Protein AF-C8P9G1-F1 (afdb_monomer_lite)

Sequence (98 aa):
MDRLQEGVIYYRRWTKFEKVFSVVGVLLLFTGIGIVSDAILLAMYLYCMDKVDVSPVGEPEKRLLIKKHEWDHYRHVNGIGYWHQHQPRRIKAMVSHQ

Foldseek 3Di:
DDADDPPWQKAFADDPVNVVLVVVLVVLVVPPVRPVVNVVSVVVVVVPQQWTWMDTQPGNVDTDIGGPVSVVVVCVVQVNDPVRRHPSVVSCVSNVVD

Organism: NCBI:txid525309

Radius of gyration: 15.34 Å; chains: 1; bounding box: 34×24×42 Å

Structure (mmCIF, N/CA/C/O backbone):
data_AF-C8P9G1-F1
#
_entry.id   AF-C8P9G1-F1
#
loop_
_atom_site.group_PDB
_atom_site.id
_atom_site.type_symbol
_atom_site.label_atom_id
_atom_site.label_alt_id
_atom_site.label_comp_id
_atom_site.label_asym_id
_atom_site.label_entity_id
_atom_site.label_seq_id
_atom_site.pdbx_PDB_ins_code
_atom_site.Cartn_x
_atom_site.Cartn_y
_atom_site.Cartn_z
_atom_site.occupancy
_atom_site.B_iso_or_equiv
_atom_site.auth_seq_id
_atom_site.auth_comp_id
_atom_site.auth_asym_id
_atom_site.auth_atom_id
_atom_site.pdbx_PDB_model_num
ATOM 1 N N . MET A 1 1 ? 6.363 -7.341 16.046 1.00 46.31 1 MET A N 1
ATOM 2 C CA . MET A 1 1 ? 5.619 -7.539 14.785 1.00 46.31 1 MET A CA 1
ATOM 3 C C . MET A 1 1 ? 4.196 -7.154 15.087 1.00 46.31 1 MET A C 1
ATOM 5 O O . MET A 1 1 ? 3.553 -7.861 15.853 1.00 46.31 1 MET A O 1
ATOM 9 N N . ASP A 1 2 ? 3.773 -5.995 14.599 1.00 54.62 2 ASP A N 1
ATOM 10 C CA . ASP A 1 2 ? 2.437 -5.481 14.876 1.00 54.62 2 ASP A CA 1
ATOM 11 C C . ASP A 1 2 ? 1.420 -6.289 14.071 1.00 54.62 2 ASP A C 1
ATOM 13 O O . ASP A 1 2 ? 1.481 -6.318 12.844 1.00 54.62 2 ASP A O 1
ATOM 17 N N . ARG A 1 3 ? 0.527 -6.998 14.763 1.00 64.00 3 ARG A N 1
ATOM 18 C CA . ARG A 1 3 ? -0.585 -7.720 14.138 1.00 64.00 3 ARG A CA 1
ATOM 19 C C . ARG A 1 3 ? -1.781 -6.782 14.020 1.00 64.00 3 ARG A C 1
ATOM 21 O O . ARG A 1 3 ? -2.019 -5.964 14.908 1.00 64.00 3 ARG A O 1
ATOM 28 N N . LEU A 1 4 ? -2.530 -6.915 12.929 1.00 74.19 4 LEU A N 1
ATOM 29 C CA . LEU A 1 4 ? -3.817 -6.239 12.761 1.00 74.19 4 LEU A CA 1
ATOM 30 C C . LEU A 1 4 ? -4.756 -6.705 13.883 1.00 74.19 4 LEU A C 1
ATOM 32 O O . LEU A 1 4 ? -4.905 -7.908 14.093 1.00 74.19 4 LEU A O 1
ATOM 36 N N . GLN A 1 5 ? -5.341 -5.767 14.629 1.00 74.12 5 GLN A N 1
ATOM 37 C CA . GLN A 1 5 ? -6.299 -6.098 15.682 1.00 74.12 5 GLN A CA 1
ATOM 38 C C . GLN A 1 5 ? -7.658 -6.439 15.068 1.00 74.12 5 GLN A C 1
ATOM 40 O O . GLN A 1 5 ? -8.135 -5.747 14.166 1.00 74.12 5 GLN A O 1
ATOM 45 N N . GLU A 1 6 ? -8.289 -7.493 15.580 1.00 68.88 6 GLU A N 1
ATOM 46 C CA . GLU A 1 6 ? -9.656 -7.858 15.208 1.00 68.88 6 GLU A CA 1
ATOM 47 C C . GLU A 1 6 ? -10.638 -6.742 15.604 1.00 68.88 6 GLU A C 1
ATOM 49 O O . GLU A 1 6 ? -10.506 -6.122 16.660 1.00 68.88 6 GLU A O 1
ATOM 54 N N . GLY A 1 7 ? -11.605 -6.447 14.731 1.00 71.69 7 GLY A N 1
ATOM 55 C CA . GLY A 1 7 ? -12.602 -5.385 14.935 1.00 71.69 7 GLY A CA 1
ATOM 56 C C . GLY A 1 7 ? -12.155 -3.970 14.542 1.00 71.69 7 GLY A C 1
ATOM 57 O O . GLY A 1 7 ? -12.971 -3.048 14.575 1.00 71.69 7 GLY A O 1
ATOM 58 N N . VAL A 1 8 ? -10.899 -3.775 14.122 1.00 79.69 8 VAL A N 1
ATOM 59 C CA . VAL A 1 8 ? -10.394 -2.480 13.639 1.00 79.69 8 VAL A CA 1
ATOM 60 C C . VAL A 1 8 ? -10.261 -2.499 12.117 1.00 79.69 8 VAL A C 1
ATOM 62 O O . VAL A 1 8 ? -9.634 -3.381 11.537 1.00 79.69 8 VAL A O 1
ATOM 65 N N . ILE A 1 9 ? -10.833 -1.494 11.451 1.00 82.00 9 ILE A N 1
ATOM 66 C CA . ILE A 1 9 ? -10.743 -1.348 9.994 1.00 82.00 9 ILE A CA 1
ATOM 67 C C . ILE A 1 9 ? -9.462 -0.590 9.652 1.00 82.00 9 ILE A C 1
ATOM 69 O O . ILE A 1 9 ? -9.278 0.544 10.094 1.00 82.00 9 ILE A O 1
ATOM 73 N N . TYR A 1 10 ? -8.604 -1.170 8.817 1.00 84.50 10 TYR A N 1
ATOM 74 C CA . TYR A 1 10 ? -7.348 -0.553 8.384 1.00 84.50 10 TYR A CA 1
ATOM 75 C C . TYR A 1 10 ? -7.378 -0.128 6.912 1.00 84.50 10 TYR A C 1
ATOM 77 O O . TYR A 1 10 ? -8.039 -0.748 6.080 1.00 84.50 10 TYR A O 1
ATOM 85 N N . TYR A 1 11 ? -6.622 0.919 6.579 1.00 84.88 11 TYR A N 1
ATOM 86 C CA . TYR A 1 11 ? -6.353 1.345 5.205 1.00 84.88 11 TYR A CA 1
ATOM 87 C C . TYR A 1 11 ? -4.849 1.464 4.958 1.00 84.88 11 TYR A C 1
ATOM 89 O O . TYR A 1 11 ? -4.079 1.797 5.861 1.00 84.88 11 TYR A O 1
ATOM 97 N N . ARG A 1 12 ? -4.426 1.228 3.716 1.00 83.38 12 ARG A N 1
ATOM 98 C CA . ARG A 1 12 ? -3.033 1.380 3.299 1.00 83.38 12 ARG A CA 1
ATOM 99 C C . ARG A 1 12 ? -2.731 2.837 3.009 1.00 83.38 12 ARG A C 1
ATOM 101 O O . ARG A 1 12 ? -3.445 3.510 2.263 1.00 83.38 12 ARG A O 1
ATOM 108 N N . ARG A 1 13 ? -1.623 3.333 3.539 1.00 81.69 13 ARG A N 1
ATOM 109 C CA . ARG A 1 13 ? -1.143 4.673 3.219 1.00 81.69 13 ARG A CA 1
ATOM 110 C C . ARG A 1 13 ? -0.266 4.666 1.983 1.00 81.69 13 ARG A C 1
ATOM 112 O O . ARG A 1 13 ? 0.464 3.720 1.723 1.00 81.69 13 ARG A O 1
ATOM 119 N N . TRP A 1 14 ? -0.339 5.769 1.247 1.00 74.38 14 TRP A N 1
ATOM 120 C CA . TRP A 1 14 ? 0.666 6.094 0.247 1.00 74.38 14 TRP A CA 1
ATOM 121 C C . TRP A 1 14 ? 1.971 6.417 0.960 1.00 74.38 14 TRP A C 1
ATOM 123 O O . TRP A 1 14 ? 2.042 7.399 1.709 1.00 74.38 14 TRP A O 1
ATOM 133 N N . THR A 1 15 ? 3.000 5.619 0.711 1.00 75.19 15 THR A N 1
ATOM 134 C CA . THR A 1 15 ? 4.351 5.967 1.146 1.00 75.19 15 THR A CA 1
ATOM 135 C C . THR A 1 15 ? 4.835 7.198 0.374 1.00 75.19 15 THR A C 1
ATOM 137 O O . THR A 1 15 ? 4.419 7.462 -0.759 1.00 75.19 15 THR A O 1
ATOM 140 N N . LYS A 1 16 ? 5.722 8.001 0.980 1.00 72.75 16 LYS A N 1
ATOM 141 C CA . LYS A 1 16 ? 6.354 9.127 0.263 1.00 72.75 16 LYS A CA 1
ATOM 142 C C . LYS A 1 16 ? 7.079 8.628 -0.992 1.00 72.75 16 LYS A C 1
ATOM 144 O O . LYS A 1 16 ? 7.034 9.296 -2.018 1.00 72.75 16 LYS A O 1
ATOM 149 N N . PHE A 1 17 ? 7.672 7.437 -0.901 1.00 70.88 17 PHE A N 1
ATOM 150 C CA . PHE A 1 17 ? 8.337 6.763 -2.006 1.00 70.88 17 PHE A CA 1
ATOM 151 C C . PHE A 1 17 ? 7.378 6.479 -3.166 1.00 70.88 17 PHE A C 1
ATOM 153 O O . PHE A 1 17 ? 7.669 6.882 -4.281 1.00 70.88 17 PHE A O 1
ATOM 160 N N . GLU A 1 18 ? 6.202 5.897 -2.910 1.00 71.62 18 GLU A N 1
ATOM 161 C CA . GLU A 1 18 ? 5.195 5.648 -3.955 1.00 71.62 18 GLU A CA 1
ATOM 162 C C . GLU A 1 18 ? 4.738 6.911 -4.680 1.00 71.62 18 GLU A C 1
ATOM 164 O O . GLU A 1 18 ? 4.523 6.885 -5.888 1.00 71.62 18 GLU A O 1
ATOM 169 N N . LYS A 1 19 ? 4.595 8.029 -3.959 1.00 76.94 19 LYS A N 1
ATOM 170 C CA . LYS A 1 19 ? 4.215 9.306 -4.577 1.00 76.94 19 LYS A CA 1
ATOM 171 C C . LYS A 1 19 ? 5.301 9.814 -5.517 1.00 76.94 19 LYS A C 1
ATOM 173 O O . LYS A 1 19 ? 4.996 10.206 -6.637 1.00 76.94 19 LYS A O 1
ATOM 178 N N . VAL A 1 20 ? 6.556 9.796 -5.064 1.00 77.12 20 VAL A N 1
ATOM 179 C CA . VAL A 1 20 ? 7.705 10.209 -5.883 1.00 77.12 20 VAL A CA 1
ATOM 180 C C . VAL A 1 20 ? 7.839 9.290 -7.089 1.00 77.12 20 VAL A C 1
ATOM 182 O O . VAL A 1 20 ? 7.940 9.765 -8.212 1.00 77.12 20 VAL A O 1
ATOM 185 N N . PHE A 1 21 ? 7.751 7.984 -6.862 1.00 77.38 21 PHE A N 1
ATOM 186 C CA . PHE A 1 21 ? 7.815 6.968 -7.897 1.00 77.38 21 PHE A CA 1
ATOM 187 C C . PHE A 1 21 ? 6.726 7.162 -8.963 1.00 77.38 21 PHE A C 1
ATOM 189 O O . PHE A 1 21 ? 7.030 7.164 -10.149 1.00 77.38 21 PHE A O 1
ATOM 196 N N . SER A 1 22 ? 5.479 7.423 -8.558 1.00 76.81 22 SER A N 1
ATOM 197 C CA . SER A 1 22 ? 4.383 7.698 -9.493 1.00 76.81 22 SER A CA 1
ATOM 198 C C . SER A 1 22 ? 4.609 8.972 -10.312 1.00 76.81 22 SER A C 1
ATOM 200 O O . SER A 1 22 ? 4.293 8.983 -11.496 1.00 76.81 22 SER A O 1
ATOM 202 N N . VAL A 1 23 ? 5.146 10.039 -9.712 1.00 81.19 23 VAL A N 1
ATOM 203 C CA . VAL A 1 23 ? 5.446 11.290 -10.432 1.00 81.19 23 VAL A CA 1
ATOM 204 C C . VAL A 1 23 ? 6.586 11.083 -11.430 1.00 81.19 23 VAL A C 1
ATOM 206 O O . VAL A 1 23 ? 6.482 11.515 -12.574 1.00 81.19 23 VAL A O 1
ATOM 209 N N . VAL A 1 24 ? 7.652 10.393 -11.016 1.00 79.19 24 VAL A N 1
ATOM 210 C CA . VAL A 1 24 ? 8.804 10.084 -11.874 1.00 79.19 24 VAL A CA 1
ATOM 211 C C . VAL A 1 24 ? 8.394 9.180 -13.035 1.00 79.19 24 VAL A C 1
ATOM 213 O O . VAL A 1 24 ? 8.759 9.473 -14.169 1.00 79.19 24 VAL A O 1
ATOM 216 N N . GLY A 1 25 ? 7.594 8.141 -12.780 1.00 75.38 25 GLY A N 1
ATOM 217 C CA . GLY A 1 25 ? 7.076 7.259 -13.828 1.00 75.38 25 GLY A CA 1
ATOM 218 C C . GLY A 1 25 ? 6.236 8.012 -14.862 1.00 75.38 25 GLY A C 1
ATOM 219 O O . GLY A 1 25 ? 6.495 7.927 -16.060 1.00 75.38 25 GLY A O 1
ATOM 220 N N . VAL A 1 26 ? 5.313 8.875 -14.410 1.00 78.62 26 VAL A N 1
ATOM 221 C CA . VAL A 1 26 ? 4.511 9.724 -15.312 1.00 78.62 26 VAL A CA 1
ATOM 222 C C . VAL A 1 26 ? 5.391 10.645 -16.158 1.00 78.62 26 VAL A C 1
ATOM 224 O O . VAL A 1 26 ? 5.153 10.767 -17.355 1.00 78.62 26 VAL A O 1
ATOM 227 N N . LEU A 1 27 ? 6.417 11.273 -15.577 1.00 77.88 27 LEU A N 1
ATOM 228 C CA . LEU A 1 27 ? 7.341 12.134 -16.323 1.00 77.88 27 LEU A CA 1
ATOM 229 C C . LEU A 1 27 ? 8.159 11.349 -17.357 1.00 77.88 27 LEU A C 1
ATOM 231 O O . LEU A 1 27 ? 8.369 11.836 -18.468 1.00 77.88 27 LEU A O 1
ATOM 235 N N . LEU A 1 28 ? 8.589 10.132 -17.018 1.00 75.81 28 LEU A N 1
ATOM 236 C CA . LEU A 1 28 ? 9.342 9.271 -17.927 1.00 75.81 28 LEU A CA 1
ATOM 237 C C . LEU A 1 28 ? 8.497 8.805 -19.111 1.00 75.81 28 LEU A C 1
ATOM 239 O O . LEU A 1 28 ? 9.032 8.750 -20.214 1.00 75.81 28 LEU A O 1
ATOM 243 N N . LEU A 1 29 ? 7.195 8.558 -18.935 1.00 71.94 29 LEU A N 1
ATOM 244 C CA . LEU A 1 29 ? 6.293 8.184 -20.035 1.00 71.94 29 LEU A CA 1
ATOM 245 C C . LEU A 1 29 ? 6.253 9.220 -21.175 1.00 71.94 29 LEU A C 1
ATOM 247 O O . LEU A 1 29 ? 6.015 8.843 -22.320 1.00 71.94 29 LEU A O 1
ATOM 251 N N . PHE A 1 30 ? 6.527 10.500 -20.897 1.00 73.50 30 PHE A N 1
ATOM 252 C CA . PHE A 1 30 ? 6.601 11.553 -21.922 1.00 73.50 30 PHE A CA 1
ATOM 253 C C . PHE A 1 30 ? 7.948 11.616 -22.655 1.00 73.50 30 PHE A C 1
ATOM 255 O O . PHE A 1 30 ? 8.063 12.266 -23.693 1.00 73.50 30 PHE A O 1
ATOM 262 N N . THR A 1 31 ? 8.970 10.929 -22.150 1.00 69.75 31 THR A N 1
ATOM 263 C CA . THR A 1 31 ? 10.245 10.754 -22.848 1.00 69.75 31 THR A CA 1
ATOM 264 C C . THR A 1 31 ? 10.147 9.467 -23.667 1.00 69.75 31 THR A C 1
ATOM 266 O O . THR A 1 31 ? 9.810 8.428 -23.119 1.00 69.75 31 THR A O 1
ATOM 269 N N . GLY A 1 32 ? 10.394 9.484 -24.981 1.00 62.53 32 GLY A N 1
ATOM 270 C CA . GLY A 1 32 ? 10.104 8.356 -25.897 1.00 62.53 32 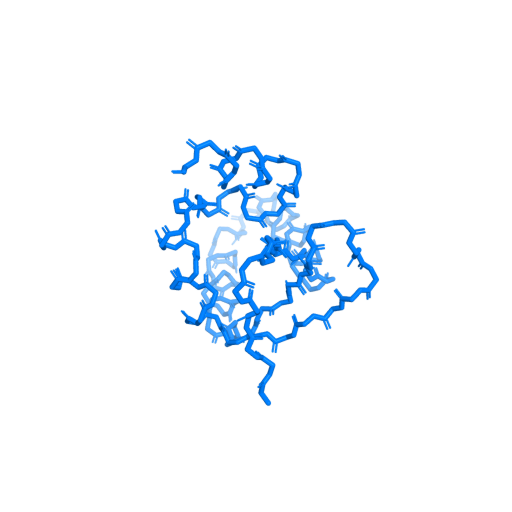GLY A CA 1
ATOM 271 C C . GLY A 1 32 ? 10.781 6.997 -25.606 1.00 62.53 32 GLY A C 1
ATOM 272 O O . GLY A 1 32 ? 10.574 6.048 -26.352 1.00 62.53 32 GLY A O 1
ATOM 273 N N . ILE A 1 33 ? 11.568 6.884 -24.531 1.00 65.69 33 ILE A N 1
ATOM 274 C CA . ILE A 1 33 ? 12.222 5.661 -24.023 1.00 65.69 33 ILE A CA 1
ATOM 275 C C . ILE A 1 33 ? 11.519 5.146 -22.735 1.00 65.69 33 ILE A C 1
ATOM 277 O O . ILE A 1 33 ? 11.834 4.082 -22.205 1.00 65.69 33 ILE A O 1
ATOM 281 N N . GLY A 1 34 ? 10.523 5.882 -22.234 1.00 63.81 34 GLY A N 1
ATOM 282 C CA . GLY A 1 34 ? 9.955 5.765 -20.892 1.00 63.81 34 GLY A CA 1
ATOM 283 C C . GLY A 1 34 ? 9.312 4.433 -20.540 1.00 63.81 34 GLY A C 1
ATOM 284 O O . GLY A 1 34 ? 9.401 4.020 -19.393 1.00 63.81 34 GLY A O 1
ATOM 285 N N . ILE A 1 35 ? 8.713 3.730 -21.503 1.00 68.62 35 ILE A N 1
ATOM 286 C CA . ILE A 1 35 ? 7.924 2.515 -21.230 1.00 68.62 35 ILE A CA 1
ATOM 287 C C . ILE A 1 35 ? 8.794 1.392 -20.639 1.00 68.62 35 ILE A C 1
ATOM 289 O O . ILE A 1 35 ? 8.383 0.725 -19.692 1.00 68.62 35 ILE A O 1
ATOM 293 N N . VAL A 1 36 ? 10.010 1.192 -21.162 1.00 71.31 36 VAL A N 1
ATOM 294 C CA . VAL A 1 36 ? 10.917 0.135 -20.674 1.00 71.31 36 VAL A CA 1
ATOM 295 C C . VAL A 1 36 ? 11.450 0.484 -19.283 1.00 71.31 36 VAL A C 1
ATOM 297 O O . VAL A 1 36 ? 11.476 -0.367 -18.395 1.00 71.31 36 VAL A O 1
ATOM 300 N N . SER A 1 37 ? 11.820 1.748 -19.072 1.00 71.00 37 SER A N 1
ATOM 301 C CA . SER A 1 37 ? 12.278 2.244 -17.772 1.00 71.00 37 SER A CA 1
ATOM 302 C C . SER A 1 37 ? 11.184 2.162 -16.707 1.00 71.00 37 SER A C 1
ATOM 304 O O . SER A 1 37 ? 11.466 1.760 -15.581 1.00 71.00 37 SER A O 1
ATOM 306 N N . ASP A 1 38 ? 9.938 2.478 -17.063 1.00 70.62 38 ASP A N 1
ATOM 307 C CA . ASP A 1 38 ? 8.787 2.414 -16.160 1.00 70.62 38 ASP A CA 1
ATOM 308 C C . ASP A 1 38 ? 8.462 0.965 -15.766 1.00 70.62 38 ASP A C 1
ATOM 310 O O . ASP A 1 38 ? 8.231 0.674 -14.593 1.00 70.62 38 ASP A O 1
ATOM 314 N N . ALA A 1 39 ? 8.570 0.016 -16.704 1.00 73.56 39 ALA A N 1
ATOM 315 C CA . ALA A 1 39 ? 8.410 -1.408 -16.414 1.00 73.56 39 ALA A CA 1
ATOM 316 C C . ALA A 1 39 ? 9.481 -1.942 -15.440 1.00 73.56 39 ALA A C 1
ATOM 318 O O . ALA A 1 39 ? 9.155 -2.685 -14.510 1.00 73.56 39 ALA A O 1
ATOM 319 N N . ILE A 1 40 ? 10.749 -1.544 -15.610 1.00 79.19 40 ILE A N 1
ATOM 320 C CA . ILE A 1 40 ? 11.851 -1.926 -14.706 1.00 79.19 40 ILE A CA 1
ATOM 321 C C . ILE A 1 40 ? 11.644 -1.315 -13.321 1.00 79.19 40 ILE A C 1
ATOM 323 O O . ILE A 1 40 ? 11.772 -2.002 -12.306 1.00 79.19 40 ILE A O 1
ATOM 327 N N . LEU A 1 41 ? 11.289 -0.032 -13.279 1.00 74.81 41 LEU A N 1
ATOM 328 C CA . LEU A 1 41 ? 10.952 0.671 -12.052 1.00 74.81 41 LEU A CA 1
ATOM 329 C C . LEU A 1 41 ? 9.810 -0.052 -11.325 1.00 74.81 41 LEU A C 1
ATOM 331 O O . LEU A 1 41 ? 9.908 -0.289 -10.120 1.00 74.81 41 LEU A O 1
ATOM 335 N N . LEU A 1 42 ? 8.747 -0.436 -12.040 1.00 77.19 42 LEU A N 1
ATOM 336 C CA . LEU A 1 42 ? 7.580 -1.108 -11.466 1.00 77.19 42 LEU A CA 1
ATOM 337 C C . LEU A 1 42 ? 7.955 -2.486 -10.910 1.00 77.19 42 LEU A C 1
ATOM 339 O O . LEU A 1 42 ? 7.554 -2.833 -9.799 1.00 77.19 42 LEU A O 1
ATOM 343 N N . ALA A 1 43 ? 8.761 -3.255 -11.643 1.00 75.44 43 ALA A N 1
ATOM 344 C CA . ALA A 1 43 ? 9.254 -4.553 -11.193 1.00 75.44 43 ALA A CA 1
ATOM 345 C C . ALA A 1 43 ? 10.134 -4.424 -9.940 1.00 75.44 43 ALA A C 1
ATOM 347 O O . ALA A 1 43 ? 9.947 -5.162 -8.971 1.00 75.44 43 ALA A O 1
ATOM 348 N N . MET A 1 44 ? 11.043 -3.446 -9.916 1.00 74.69 44 MET A N 1
ATOM 349 C CA . MET A 1 44 ? 11.907 -3.179 -8.766 1.00 74.69 44 MET A CA 1
ATOM 350 C C . MET A 1 44 ? 11.097 -2.725 -7.548 1.00 74.69 44 MET A C 1
ATOM 352 O O . MET A 1 44 ? 11.348 -3.166 -6.429 1.00 74.69 44 MET A O 1
ATOM 356 N N . TYR A 1 45 ? 10.069 -1.907 -7.767 1.00 73.44 45 TYR A N 1
ATOM 357 C CA . TYR A 1 45 ? 9.133 -1.507 -6.728 1.00 73.44 45 TYR A CA 1
ATOM 358 C C . TYR A 1 45 ? 8.366 -2.704 -6.148 1.00 73.44 45 TYR A C 1
ATOM 360 O O . TYR A 1 45 ? 8.296 -2.868 -4.928 1.00 73.44 45 TYR A O 1
ATOM 368 N N . LEU A 1 46 ? 7.840 -3.582 -7.009 1.00 71.31 46 LEU A N 1
ATOM 369 C CA . LEU A 1 46 ? 7.148 -4.800 -6.586 1.00 71.31 46 LEU A CA 1
ATOM 370 C C . LE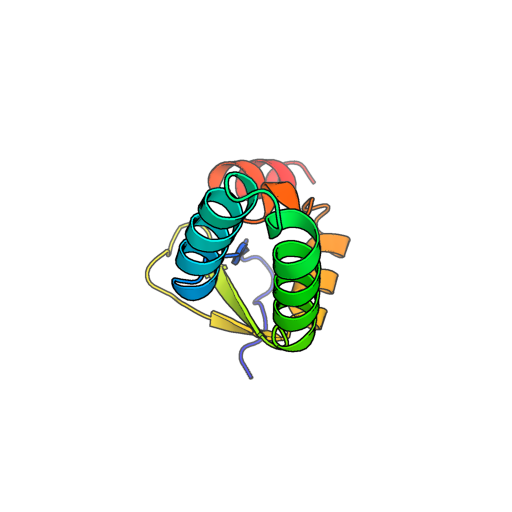U A 1 46 ? 8.066 -5.757 -5.815 1.00 71.31 46 LEU A C 1
ATOM 372 O O . LEU A 1 46 ? 7.588 -6.394 -4.874 1.00 71.31 46 LEU A O 1
ATOM 376 N N . TYR A 1 47 ? 9.347 -5.823 -6.187 1.00 69.00 47 TYR A N 1
ATOM 377 C CA . TYR A 1 47 ? 10.367 -6.642 -5.533 1.00 69.00 47 TYR A CA 1
ATOM 378 C C . TYR A 1 47 ? 10.798 -6.078 -4.170 1.00 69.00 47 TYR A C 1
ATOM 380 O O . TYR A 1 47 ? 10.913 -6.825 -3.203 1.00 69.00 47 TYR A O 1
ATOM 388 N N . CYS A 1 48 ? 10.985 -4.759 -4.051 1.00 68.44 48 CYS A N 1
ATOM 389 C CA . CYS A 1 48 ? 11.383 -4.119 -2.790 1.00 68.44 48 CYS A CA 1
ATOM 390 C C . CYS A 1 48 ? 10.236 -3.979 -1.774 1.00 68.44 48 CYS A C 1
ATOM 392 O O . CYS A 1 48 ? 10.483 -3.769 -0.584 1.00 68.44 48 CYS A O 1
ATOM 394 N N . MET A 1 49 ? 8.982 -4.080 -2.215 1.00 71.50 49 MET A N 1
ATOM 395 C CA . MET A 1 49 ? 7.805 -4.012 -1.349 1.00 71.50 49 MET A CA 1
ATOM 396 C C . MET A 1 49 ? 7.610 -5.296 -0.526 1.00 71.50 49 MET A C 1
ATOM 398 O O . MET A 1 49 ? 6.738 -6.109 -0.824 1.00 71.50 49 MET A O 1
ATOM 402 N N . ASP A 1 50 ? 8.369 -5.456 0.557 1.00 74.75 50 ASP A N 1
ATOM 403 C CA . ASP A 1 50 ? 8.126 -6.513 1.558 1.00 74.75 50 ASP A CA 1
ATOM 404 C C . ASP A 1 50 ? 7.191 -6.047 2.693 1.00 74.75 50 ASP A C 1
ATOM 406 O O . ASP A 1 50 ? 6.486 -6.839 3.324 1.00 74.75 50 ASP A O 1
ATOM 410 N N . LYS A 1 51 ? 7.128 -4.732 2.938 1.00 79.06 51 LYS A N 1
ATOM 411 C CA . LYS A 1 51 ? 6.356 -4.134 4.036 1.00 79.06 51 LYS A CA 1
ATOM 412 C C . LYS A 1 51 ? 5.493 -2.979 3.555 1.00 79.06 51 LYS A C 1
ATOM 414 O O . LYS A 1 51 ? 5.916 -2.200 2.706 1.00 79.06 51 LYS A O 1
ATOM 419 N N . VAL A 1 52 ? 4.293 -2.862 4.110 1.00 82.25 52 VAL A N 1
ATOM 420 C CA . VAL A 1 52 ? 3.319 -1.819 3.782 1.00 82.25 52 VAL A CA 1
ATOM 421 C C . VAL A 1 52 ? 2.970 -1.003 5.025 1.00 82.25 52 VAL A C 1
ATOM 423 O O . VAL A 1 52 ? 2.813 -1.546 6.118 1.00 82.25 52 VAL A O 1
ATOM 426 N N . ASP A 1 53 ? 2.819 0.307 4.838 1.00 84.69 53 ASP A N 1
ATOM 427 C CA . ASP A 1 53 ? 2.303 1.205 5.868 1.00 84.69 53 ASP A CA 1
ATOM 428 C C . ASP A 1 53 ? 0.774 1.179 5.873 1.00 84.69 53 ASP A C 1
ATOM 430 O O . ASP A 1 53 ? 0.122 1.509 4.874 1.00 84.69 53 ASP A O 1
ATOM 434 N N . VAL A 1 54 ? 0.194 0.841 7.019 1.00 84.19 54 VAL A N 1
ATOM 435 C CA . VAL A 1 54 ? -1.249 0.841 7.248 1.00 84.19 54 VAL A CA 1
ATOM 436 C C . VAL A 1 54 ? -1.603 1.708 8.447 1.00 84.19 54 VAL A C 1
ATOM 438 O O . VAL A 1 54 ? -0.819 1.892 9.377 1.00 84.19 54 VAL A O 1
ATOM 441 N N . SER A 1 55 ? -2.802 2.272 8.417 1.00 85.31 55 SER A N 1
ATOM 442 C CA . SER A 1 55 ? -3.353 3.052 9.519 1.00 85.31 55 SER A CA 1
ATOM 443 C C . SER A 1 55 ? -4.798 2.631 9.778 1.00 85.31 55 SER A C 1
ATOM 445 O O . SER A 1 55 ? -5.524 2.334 8.826 1.00 85.31 55 SER A O 1
ATOM 447 N N . PRO A 1 56 ? -5.243 2.612 11.040 1.00 84.62 56 PRO A N 1
ATOM 448 C CA . PRO A 1 56 ? -6.647 2.411 11.370 1.00 84.62 56 PRO A CA 1
ATOM 449 C C . PRO A 1 56 ? -7.515 3.570 10.852 1.00 84.62 56 PRO A C 1
ATOM 451 O O . PRO A 1 56 ? -7.119 4.741 10.839 1.00 84.62 56 PRO A O 1
ATOM 454 N N . VAL A 1 57 ? -8.724 3.244 10.405 1.00 81.06 57 VAL A N 1
ATOM 455 C CA . VAL A 1 57 ? -9.732 4.215 9.983 1.00 81.06 57 VAL A CA 1
ATOM 456 C C . VAL A 1 57 ? -10.266 4.932 11.224 1.00 81.06 57 VAL A C 1
ATOM 458 O O . VAL A 1 57 ? -10.902 4.320 12.071 1.00 81.06 57 VAL A O 1
ATOM 461 N N . GLY A 1 58 ? -10.026 6.242 11.314 1.00 78.81 58 GLY A N 1
ATOM 462 C CA . GLY A 1 58 ? -10.397 7.075 12.469 1.00 78.81 58 GLY A CA 1
ATOM 463 C C . GLY A 1 58 ? -9.192 7.583 13.261 1.00 78.81 58 GLY A C 1
ATOM 464 O O . GLY A 1 58 ? -9.255 8.674 13.812 1.00 78.81 58 GLY A O 1
ATOM 465 N N . GLU A 1 59 ? -8.060 6.877 13.203 1.00 83.00 59 GLU A N 1
ATOM 466 C CA . GLU A 1 59 ? -6.811 7.264 13.870 1.00 83.00 59 GLU A CA 1
ATOM 467 C C . GLU A 1 59 ? -5.654 7.345 12.854 1.00 83.00 59 GLU A C 1
ATOM 469 O O . GLU A 1 59 ? -4.772 6.485 12.805 1.00 83.00 59 GLU A O 1
ATOM 474 N N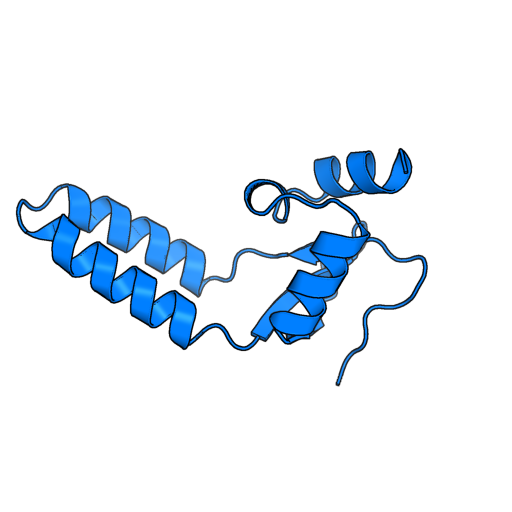 . PRO A 1 60 ? -5.625 8.387 12.002 1.00 76.81 60 PRO A N 1
ATOM 475 C CA . PRO A 1 60 ? -4.610 8.523 10.961 1.00 76.81 60 PRO A CA 1
ATOM 476 C C . PRO A 1 60 ? -3.201 8.760 11.523 1.00 76.81 60 PRO A C 1
ATOM 478 O O . PRO A 1 60 ? -2.229 8.648 10.783 1.00 76.81 60 PRO A O 1
ATOM 481 N N . GLU A 1 61 ? -3.038 9.118 12.790 1.00 78.62 61 GLU A N 1
ATOM 482 C CA . GLU A 1 61 ? -1.709 9.344 13.367 1.00 78.62 61 GLU A CA 1
ATOM 483 C C . GLU A 1 61 ? -0.975 8.032 13.659 1.00 78.62 61 GLU A C 1
ATOM 485 O O . GLU A 1 61 ? 0.246 7.969 13.506 1.00 78.62 61 GLU A O 1
ATOM 490 N N . LYS A 1 62 ? -1.712 6.949 13.943 1.00 81.06 62 LYS A N 1
ATOM 491 C CA . LYS A 1 62 ? -1.128 5.623 14.148 1.00 81.06 62 LYS A CA 1
ATOM 492 C C . LYS A 1 62 ? -0.685 5.022 12.821 1.00 81.06 62 LYS A C 1
ATOM 494 O O . LYS A 1 62 ? -1.493 4.755 11.929 1.00 81.06 62 LYS A O 1
ATOM 499 N N . ARG A 1 63 ? 0.623 4.818 12.681 1.00 81.19 63 ARG A N 1
ATOM 500 C CA . ARG A 1 63 ? 1.242 4.126 11.547 1.00 81.19 63 ARG A CA 1
ATOM 501 C C . ARG A 1 63 ? 1.702 2.759 12.013 1.00 81.19 63 ARG A C 1
ATOM 503 O O . ARG A 1 63 ? 2.458 2.666 12.972 1.00 81.19 63 ARG A O 1
ATOM 510 N N . LEU A 1 64 ? 1.229 1.733 11.329 1.00 83.25 64 LEU A N 1
ATOM 511 C CA . LEU A 1 64 ? 1.593 0.348 11.565 1.00 83.25 64 LEU A CA 1
ATOM 512 C C . LEU A 1 64 ? 2.267 -0.166 10.304 1.00 83.25 64 LEU A C 1
ATOM 514 O O . LEU A 1 64 ? 1.779 0.056 9.197 1.00 83.25 64 LEU A O 1
ATOM 518 N N . LEU A 1 65 ? 3.397 -0.834 10.478 1.00 83.88 65 LEU A N 1
ATOM 519 C CA . LEU A 1 65 ? 4.224 -1.288 9.373 1.00 83.88 65 LEU A CA 1
ATOM 520 C C . LEU A 1 65 ? 4.150 -2.815 9.345 1.00 83.88 65 LEU A C 1
ATOM 522 O O . LEU A 1 65 ? 4.830 -3.497 10.111 1.00 83.88 65 LEU A O 1
ATOM 526 N N . ILE A 1 66 ? 3.266 -3.341 8.499 1.00 84.25 66 ILE A N 1
ATOM 527 C CA . ILE A 1 66 ? 2.953 -4.776 8.428 1.00 84.25 66 ILE A CA 1
ATOM 528 C C . ILE A 1 66 ? 3.569 -5.402 7.181 1.00 84.25 66 ILE A C 1
ATOM 530 O O . ILE A 1 66 ? 3.906 -4.710 6.216 1.00 84.25 66 ILE A O 1
ATOM 534 N N . LYS A 1 67 ? 3.729 -6.725 7.175 1.00 84.56 67 LYS A N 1
ATOM 535 C CA . LYS A 1 67 ? 4.240 -7.413 5.986 1.00 84.56 67 LYS A CA 1
ATOM 536 C C . LYS A 1 67 ? 3.205 -7.380 4.865 1.00 84.56 67 LYS A C 1
ATOM 538 O O . LYS A 1 67 ? 2.005 -7.499 5.107 1.00 84.56 67 LYS A O 1
ATOM 543 N N . LYS A 1 68 ? 3.669 -7.268 3.619 1.00 83.56 68 LYS A N 1
ATOM 544 C CA . LYS A 1 68 ? 2.797 -7.210 2.436 1.00 83.56 68 LYS A CA 1
ATOM 545 C C . LYS A 1 68 ? 1.857 -8.414 2.347 1.00 83.56 68 LYS A C 1
ATOM 547 O O . LYS A 1 68 ? 0.686 -8.233 2.046 1.00 83.56 68 LYS A O 1
ATOM 552 N N . HIS A 1 69 ? 2.332 -9.617 2.670 1.00 83.75 69 HIS A N 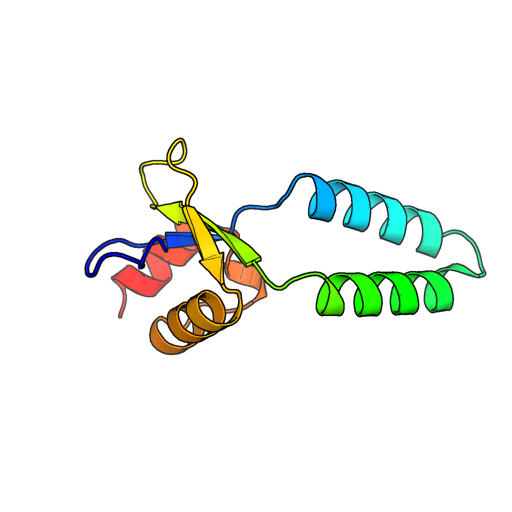1
ATOM 553 C CA . HIS A 1 69 ? 1.489 -10.814 2.627 1.00 83.75 69 HIS A CA 1
ATOM 554 C C . HIS A 1 69 ? 0.362 -10.797 3.675 1.00 83.75 69 HIS A C 1
ATOM 556 O O . HIS A 1 69 ? -0.739 -11.250 3.380 1.00 83.75 69 HIS A O 1
ATOM 562 N N . GLU A 1 70 ? 0.601 -10.248 4.874 1.00 83.44 70 GLU A N 1
ATOM 563 C CA . GLU A 1 70 ? -0.443 -10.095 5.900 1.00 83.44 70 GLU A CA 1
ATOM 564 C C . GLU A 1 70 ? -1.494 -9.080 5.445 1.00 83.44 70 GLU A C 1
ATOM 566 O O . GLU A 1 70 ? -2.693 -9.301 5.607 1.00 83.44 70 GLU A O 1
ATOM 571 N N . TRP A 1 71 ? -1.053 -7.991 4.810 1.00 86.06 71 TRP A N 1
ATOM 572 C CA . TRP A 1 71 ? -1.957 -7.012 4.215 1.00 86.06 71 TRP A CA 1
ATOM 573 C C . TRP A 1 71 ? -2.779 -7.582 3.063 1.00 86.06 71 TRP A C 1
ATOM 575 O O . TRP A 1 71 ? -3.980 -7.331 2.975 1.00 86.06 71 TRP A O 1
ATOM 585 N N . ASP A 1 72 ? -2.142 -8.337 2.172 1.00 84.69 72 ASP A N 1
ATOM 586 C CA . ASP A 1 72 ? -2.808 -8.948 1.028 1.00 84.69 72 ASP A CA 1
ATOM 587 C C . ASP A 1 72 ? -3.836 -9.984 1.496 1.00 84.69 72 ASP A C 1
ATOM 589 O O . ASP A 1 72 ? -4.951 -10.002 0.974 1.00 84.69 72 ASP A O 1
ATOM 593 N N . HIS A 1 73 ? -3.519 -10.756 2.541 1.00 85.56 73 HIS A N 1
ATOM 594 C CA . HIS A 1 73 ? -4.475 -11.645 3.196 1.00 85.56 73 HIS A CA 1
ATOM 595 C C . HIS A 1 73 ? -5.654 -10.869 3.801 1.00 85.56 73 HIS A C 1
ATOM 597 O O . HIS A 1 73 ? -6.806 -11.177 3.499 1.00 85.56 73 HIS A O 1
ATOM 603 N N . TYR A 1 74 ? -5.390 -9.810 4.574 1.00 84.50 74 TYR A N 1
ATOM 604 C CA . TYR A 1 74 ? -6.438 -8.959 5.146 1.00 84.50 74 TYR A CA 1
ATOM 605 C C . TYR A 1 74 ? -7.347 -8.360 4.064 1.00 84.50 74 TYR A C 1
ATOM 607 O O . TYR A 1 74 ? -8.571 -8.432 4.178 1.00 84.50 74 TYR A O 1
ATOM 615 N N . ARG A 1 75 ? -6.777 -7.809 2.984 1.00 87.12 75 ARG A N 1
ATOM 616 C CA . ARG A 1 75 ? -7.564 -7.281 1.859 1.00 87.12 75 ARG A CA 1
ATOM 617 C C . ARG A 1 75 ? -8.414 -8.353 1.202 1.00 87.12 75 ARG A C 1
ATOM 619 O O . ARG A 1 75 ? -9.544 -8.056 0.831 1.00 87.12 75 ARG A O 1
ATOM 626 N N . HIS A 1 76 ? -7.874 -9.557 1.040 1.00 84.81 76 HIS A N 1
ATOM 627 C CA . HIS A 1 76 ? -8.592 -10.659 0.417 1.00 84.81 76 HIS A CA 1
ATOM 628 C C . HIS A 1 76 ? -9.799 -11.090 1.259 1.00 84.81 76 HIS A C 1
ATOM 630 O O . HIS A 1 76 ? -10.899 -11.190 0.726 1.00 84.81 76 HIS A O 1
ATOM 636 N N . VAL A 1 77 ? -9.619 -11.241 2.575 1.00 85.56 77 VAL A N 1
ATOM 637 C CA . VAL A 1 77 ? -10.693 -11.608 3.516 1.00 85.56 77 VAL A CA 1
ATOM 638 C C . VAL A 1 77 ? -11.783 -10.527 3.597 1.00 85.56 77 VAL A C 1
ATOM 640 O O . VAL A 1 77 ? -12.967 -10.844 3.651 1.00 85.56 77 VAL A O 1
ATOM 643 N N . ASN A 1 78 ? -11.397 -9.249 3.547 1.00 80.31 78 ASN A N 1
ATOM 644 C CA . ASN A 1 78 ? -12.311 -8.103 3.665 1.00 80.31 78 ASN A CA 1
ATOM 645 C C . ASN A 1 78 ? -12.822 -7.565 2.309 1.00 80.31 78 ASN A C 1
ATOM 647 O O . ASN A 1 78 ? -13.358 -6.460 2.246 1.00 80.31 78 ASN A O 1
ATOM 651 N N . GLY A 1 79 ? -12.571 -8.264 1.193 1.00 80.62 79 GLY A N 1
ATOM 652 C CA . GLY A 1 79 ? -13.028 -7.840 -0.140 1.00 80.62 79 GLY A CA 1
ATOM 653 C C . GLY A 1 79 ? -12.459 -6.498 -0.640 1.00 80.62 79 GLY A C 1
ATOM 654 O O . GLY A 1 79 ? -13.017 -5.873 -1.544 1.00 80.62 79 GLY A O 1
ATOM 655 N N . ILE A 1 80 ? -11.342 -6.021 -0.081 1.00 83.62 80 ILE A N 1
ATOM 656 C CA . ILE A 1 80 ? -10.765 -4.713 -0.414 1.00 83.62 80 ILE A CA 1
ATOM 657 C C . ILE A 1 80 ? -9.960 -4.814 -1.717 1.00 83.62 80 ILE A C 1
ATOM 659 O O . ILE A 1 80 ? -8.829 -5.313 -1.762 1.00 83.62 80 ILE A O 1
ATOM 663 N N . GLY A 1 81 ? -10.516 -4.258 -2.795 1.00 79.44 81 GLY A N 1
ATOM 664 C CA . GLY A 1 81 ? -9.834 -4.173 -4.088 1.00 79.44 81 GLY A CA 1
ATOM 665 C C . GLY A 1 81 ? -8.522 -3.372 -4.037 1.00 79.44 81 GLY A C 1
ATOM 666 O O . GLY A 1 81 ? -8.389 -2.405 -3.284 1.00 79.44 81 GLY A O 1
ATOM 667 N N . TYR A 1 82 ? -7.559 -3.736 -4.894 1.00 73.88 82 TYR A N 1
ATOM 668 C CA . TYR A 1 82 ? -6.215 -3.130 -4.944 1.00 73.88 82 TYR A CA 1
ATOM 669 C C . TYR A 1 82 ? -6.247 -1.606 -5.143 1.00 73.88 82 TYR A C 1
ATOM 671 O O . TYR A 1 82 ? -5.476 -0.873 -4.534 1.00 73.88 82 TYR A O 1
ATOM 679 N N . TRP A 1 83 ? -7.197 -1.112 -5.936 1.00 74.62 83 TRP A N 1
ATOM 680 C CA . TRP A 1 83 ? -7.387 0.317 -6.204 1.00 74.62 83 TRP A CA 1
ATOM 681 C C . TRP A 1 83 ? -8.009 1.088 -5.033 1.00 74.62 83 TRP A C 1
ATOM 683 O O . TRP A 1 83 ? -7.839 2.300 -4.909 1.00 74.62 83 TRP A O 1
ATOM 693 N N . HIS A 1 84 ? -8.729 0.393 -4.153 1.00 76.94 84 HIS A N 1
ATOM 694 C CA . HIS A 1 84 ? -9.516 1.001 -3.079 1.00 76.94 84 HIS A CA 1
ATOM 695 C C . HIS A 1 84 ? -8.780 1.040 -1.742 1.00 76.94 84 HIS A C 1
ATOM 697 O O . HIS A 1 84 ? -9.200 1.756 -0.836 1.00 76.94 84 HIS A O 1
ATOM 703 N N . GLN A 1 85 ? -7.647 0.341 -1.643 1.00 80.69 85 GLN A N 1
ATOM 704 C CA . GLN A 1 85 ? -6.862 0.172 -0.420 1.00 80.69 85 GLN A CA 1
ATOM 705 C C . GLN A 1 85 ? -6.325 1.477 0.192 1.00 80.69 85 GLN A C 1
ATOM 707 O O . GLN A 1 85 ? -5.966 1.496 1.365 1.00 80.69 85 GLN A O 1
ATOM 712 N N . HIS A 1 86 ? -6.304 2.567 -0.577 1.00 80.94 86 HIS A N 1
ATOM 713 C CA . HIS A 1 86 ? -5.840 3.882 -0.133 1.00 80.94 86 HIS A CA 1
ATOM 714 C C . HIS A 1 86 ? -6.966 4.844 0.271 1.00 80.94 86 HIS A C 1
ATOM 716 O O . HIS A 1 86 ? -6.693 5.980 0.660 1.00 80.94 86 HIS A O 1
ATOM 722 N N . GLN A 1 87 ? -8.232 4.426 0.156 1.00 81.31 87 GLN A N 1
ATOM 723 C CA . GLN A 1 87 ? -9.395 5.285 0.373 1.00 81.31 87 GLN A CA 1
ATOM 724 C C . GLN A 1 87 ? -10.111 4.910 1.680 1.00 81.31 87 GLN A C 1
ATOM 726 O O . GLN A 1 87 ? -11.001 4.056 1.664 1.00 81.31 87 GLN A O 1
ATOM 731 N N . PRO A 1 88 ? -9.796 5.562 2.817 1.00 79.94 88 PRO A N 1
ATOM 732 C CA . PRO A 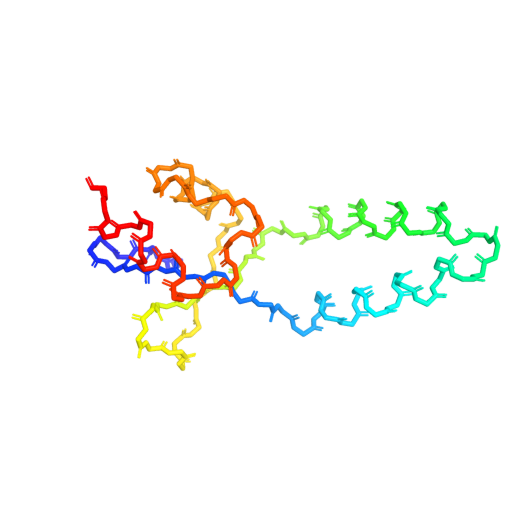1 88 ? -10.308 5.154 4.129 1.00 79.94 88 PRO A CA 1
ATOM 733 C C . PRO A 1 88 ? -11.840 5.173 4.209 1.00 79.94 88 PRO A C 1
ATOM 735 O O . PRO A 1 88 ? -12.437 4.275 4.794 1.00 79.94 88 PRO A O 1
ATOM 738 N N . ARG A 1 89 ? -12.496 6.155 3.571 1.00 78.75 89 ARG A N 1
ATOM 739 C CA . ARG A 1 89 ? -13.968 6.254 3.540 1.00 78.75 89 ARG A CA 1
ATOM 740 C C . ARG A 1 89 ? -14.622 5.102 2.774 1.00 78.75 89 ARG A C 1
ATOM 742 O O . ARG A 1 89 ? -15.625 4.570 3.235 1.00 78.75 89 ARG A O 1
ATOM 749 N N . ARG A 1 90 ? -14.055 4.700 1.630 1.00 76.31 90 ARG A N 1
ATOM 750 C CA . ARG A 1 90 ? -14.592 3.583 0.836 1.00 76.31 90 ARG A CA 1
ATOM 751 C C . ARG A 1 90 ? -14.329 2.239 1.498 1.00 76.31 90 ARG A C 1
ATOM 753 O O . ARG A 1 90 ? -15.210 1.396 1.461 1.00 76.31 90 ARG A O 1
ATOM 760 N N . ILE A 1 91 ? -13.171 2.057 2.132 1.00 78.31 91 ILE A N 1
ATOM 761 C CA . ILE A 1 91 ? -12.878 0.831 2.888 1.00 78.31 91 ILE A CA 1
ATOM 762 C C . ILE A 1 91 ? -13.839 0.697 4.066 1.00 78.31 91 ILE A C 1
ATOM 764 O O . ILE A 1 91 ? -14.414 -0.367 4.248 1.00 78.31 91 ILE A O 1
ATOM 768 N N . LYS A 1 92 ? -14.093 1.786 4.808 1.00 79.25 92 LYS A N 1
ATOM 769 C CA . LYS A 1 92 ? -15.103 1.783 5.875 1.00 79.25 92 LYS A CA 1
ATOM 770 C C . LYS A 1 92 ? -16.475 1.355 5.357 1.00 79.25 92 LYS A C 1
ATOM 772 O O . LYS A 1 92 ? -17.123 0.542 5.995 1.00 79.25 92 LYS A O 1
ATOM 777 N N . ALA A 1 93 ? -16.900 1.879 4.207 1.00 78.50 93 ALA A N 1
ATOM 778 C CA . ALA A 1 93 ? -18.174 1.499 3.603 1.00 78.50 93 ALA A CA 1
ATOM 779 C C . ALA A 1 93 ? -18.199 0.023 3.163 1.00 78.50 93 ALA A C 1
ATOM 781 O O . ALA A 1 93 ? -19.177 -0.657 3.431 1.00 78.50 93 ALA A O 1
ATOM 782 N N . MET A 1 94 ? -17.131 -0.489 2.540 1.00 76.25 94 MET A N 1
ATOM 783 C CA . MET A 1 94 ? -17.065 -1.888 2.086 1.00 76.25 94 MET A CA 1
ATOM 784 C C . MET A 1 94 ? -17.083 -2.877 3.251 1.00 76.25 94 MET A C 1
ATOM 786 O O . MET A 1 94 ? -17.868 -3.814 3.232 1.00 76.25 94 MET A O 1
ATOM 790 N N . VAL A 1 95 ? -16.262 -2.636 4.275 1.00 73.88 95 VAL A N 1
ATOM 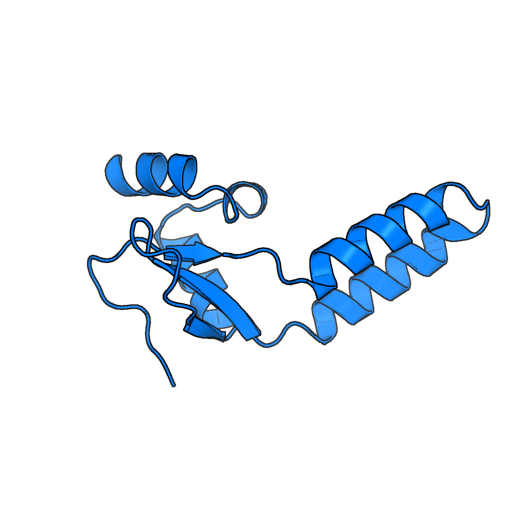791 C CA . VAL A 1 95 ? -16.146 -3.537 5.432 1.00 73.88 95 VAL A CA 1
ATOM 792 C C . VAL A 1 95 ? -17.368 -3.436 6.351 1.00 73.88 95 VAL A C 1
ATOM 794 O O . VAL A 1 95 ? -17.721 -4.406 6.999 1.00 73.88 95 VAL A O 1
ATOM 797 N N . SER A 1 96 ? -18.051 -2.286 6.396 1.00 71.50 96 SER A N 1
ATOM 798 C CA . SER A 1 96 ? -19.272 -2.112 7.201 1.00 71.50 96 SER A CA 1
ATOM 799 C C . SER A 1 96 ? -20.532 -2.714 6.568 1.00 71.50 96 SER A C 1
ATOM 801 O O . SER A 1 96 ? -21.556 -2.778 7.244 1.00 71.50 96 SER A O 1
ATOM 803 N N . HIS A 1 97 ? -20.496 -3.066 5.281 1.00 60.03 97 HIS A N 1
ATOM 804 C CA . HIS A 1 97 ? -21.618 -3.678 4.557 1.00 60.03 97 HIS A CA 1
ATOM 805 C C . HIS A 1 97 ? -21.520 -5.207 4.462 1.00 60.03 97 HIS A C 1
ATOM 807 O O . HIS A 1 97 ? -22.404 -5.827 3.870 1.00 60.03 97 HIS A O 1
ATOM 813 N N . GLN A 1 98 ? -20.448 -5.781 5.003 1.00 55.03 98 GLN A N 1
ATOM 814 C CA . GLN A 1 98 ? -20.151 -7.208 5.009 1.00 55.03 98 GLN A CA 1
ATOM 815 C C . GLN A 1 98 ? -20.538 -7.811 6.362 1.00 55.03 98 GLN A C 1
ATOM 817 O O . GLN A 1 98 ? -21.021 -8.963 6.355 1.00 55.03 98 GLN A O 1
#

Secondary structure (DSSP, 8-state):
-PPPPTT--EEEPPPHHHHHHHHHHHHHHTSTTHHHHHHHHHHHHHHH-SEEEEEETT-TT--EEEEHHHHHHHHHHTT--TTTTT-HHHHHHHHHT-

pLDDT: mean 76.62, std 7.31, range [46.31, 87.12]